Protein AF-A0A484YZH3-F1 (afdb_monomer)

Organism: NCBI:txid69218

Secondary structure (DSSP, 8-state):
-HHHHHTTTSS-GGG-----S---HHHHHHHHHTSSEEEESSHHHHHHHHHTT--EEEEESSTHHHHHHHHTT-GGGEEEHHHHTTTGGGGTSTT--S-EE---

Solvent-accessible surface area (backbone atoms only — not comparable to full-atom values): 6247 Å² total; per-residue (Å²): 110,76,72,73,60,46,56,83,72,47,96,52,60,89,83,56,80,82,88,83,73,94,66,54,75,68,58,48,23,56,58,38,44,76,24,51,33,37,54,26,72,43,60,66,65,29,54,41,20,47,76,47,73,9,53,37,40,35,42,32,91,58,78,66,49,48,58,49,26,46,74,71,73,43,50,89,38,40,41,54,50,77,49,63,76,72,59,63,57,69,71,77,57,74,86,46,88,53,62,72,57,71,60,132

Foldseek 3Di:
DVLVVCCVVDPDNVLRDDDPDPDDLVRLLVVLLVAQEEEECDLSSQVSSVVSVHHYQHAYPDPPNLVVCVVVVNNVSDDYVVCVVVPNCVPVCVPRDDRYDYDD

Structure (mmCIF, N/CA/C/O backbone):
data_AF-A0A484YZH3-F1
#
_entry.id   AF-A0A484YZH3-F1
#
loop_
_atom_site.group_PDB
_atom_site.id
_atom_site.type_symbol
_atom_site.label_atom_id
_atom_site.label_alt_id
_atom_site.label_comp_id
_atom_site.label_asym_id
_atom_site.label_entity_id
_atom_site.label_seq_id
_atom_site.pdbx_PDB_ins_code
_atom_site.Cartn_x
_atom_site.Cartn_y
_atom_site.Cartn_z
_atom_site.occupancy
_atom_site.B_iso_or_equiv
_atom_site.auth_seq_id
_atom_site.auth_comp_id
_atom_site.auth_asym_id
_atom_site.auth_atom_id
_atom_site.pdbx_PDB_model_num
ATOM 1 N N . MET A 1 1 ? 16.914 -3.473 -0.003 1.00 66.56 1 MET A N 1
ATOM 2 C CA . MET A 1 1 ? 15.702 -2.630 -0.103 1.00 66.56 1 MET A CA 1
ATOM 3 C C . MET A 1 1 ? 14.600 -3.310 0.697 1.00 66.56 1 MET A C 1
ATOM 5 O O . MET A 1 1 ? 14.464 -4.519 0.553 1.00 66.56 1 MET A O 1
ATOM 9 N N . VAL A 1 2 ? 13.879 -2.592 1.569 1.00 80.62 2 VAL A N 1
ATOM 10 C CA . VAL A 1 2 ? 12.912 -3.205 2.510 1.00 80.62 2 VAL A CA 1
ATOM 11 C C . VAL A 1 2 ? 11.849 -4.019 1.775 1.00 80.62 2 VAL A C 1
ATOM 13 O O . VAL A 1 2 ? 11.582 -5.140 2.194 1.00 80.62 2 VAL A O 1
ATOM 16 N N . ALA A 1 3 ? 11.334 -3.509 0.647 1.00 84.19 3 ALA A N 1
ATOM 17 C CA . ALA A 1 3 ? 10.372 -4.219 -0.190 1.00 84.19 3 ALA A CA 1
ATOM 18 C C . ALA A 1 3 ? 10.868 -5.635 -0.524 1.00 84.19 3 ALA A C 1
ATOM 20 O O 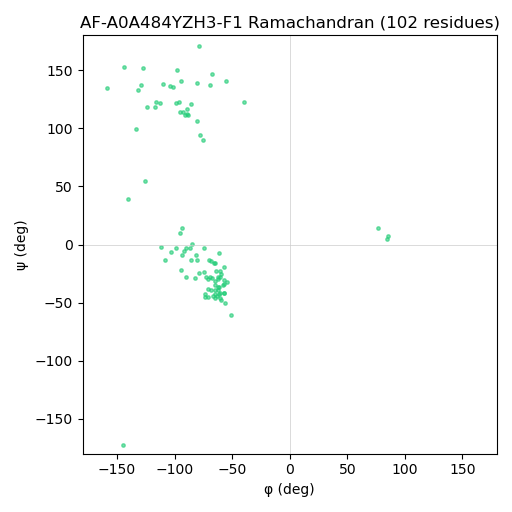. ALA A 1 3 ? 10.270 -6.592 -0.053 1.00 84.19 3 ALA A O 1
ATOM 21 N N . LEU A 1 4 ? 12.011 -5.786 -1.201 1.00 86.44 4 LEU A N 1
ATOM 22 C CA . LEU A 1 4 ? 12.542 -7.094 -1.621 1.00 86.44 4 LEU A CA 1
ATOM 23 C C . LEU A 1 4 ? 12.699 -8.113 -0.477 1.00 86.44 4 LEU A C 1
ATOM 25 O O . LEU A 1 4 ? 12.502 -9.307 -0.695 1.00 86.44 4 LEU A O 1
ATOM 29 N N . ASN A 1 5 ? 13.005 -7.654 0.741 1.00 87.56 5 ASN A N 1
ATOM 30 C CA . ASN A 1 5 ? 13.130 -8.530 1.909 1.00 87.56 5 ASN A CA 1
ATOM 31 C C . ASN A 1 5 ? 11.774 -9.110 2.358 1.00 87.56 5 ASN A C 1
ATOM 33 O O . ASN A 1 5 ? 11.735 -10.221 2.886 1.00 87.56 5 ASN A O 1
ATOM 37 N N . LEU A 1 6 ? 10.659 -8.406 2.115 1.00 86.06 6 LEU A N 1
ATOM 38 C CA . LEU A 1 6 ? 9.311 -8.881 2.456 1.00 86.06 6 LEU A CA 1
ATOM 39 C C . LEU A 1 6 ? 8.915 -10.137 1.677 1.00 86.06 6 LEU A C 1
ATOM 41 O O . LEU A 1 6 ? 8.087 -10.904 2.160 1.00 86.06 6 LEU A O 1
ATOM 45 N N . ARG A 1 7 ? 9.529 -10.403 0.517 1.00 86.56 7 ARG A N 1
ATOM 46 C CA . ARG A 1 7 ? 9.226 -11.595 -0.289 1.00 86.56 7 ARG A CA 1
ATOM 47 C C . ARG A 1 7 ? 9.421 -12.910 0.479 1.00 86.56 7 ARG A C 1
ATOM 49 O O . ARG A 1 7 ? 8.718 -13.873 0.201 1.00 86.56 7 ARG A O 1
ATOM 56 N N . GLY A 1 8 ? 10.351 -12.955 1.436 1.00 86.94 8 GLY A N 1
ATOM 57 C CA . GLY A 1 8 ? 10.573 -14.129 2.293 1.00 86.94 8 GLY A CA 1
ATOM 58 C C . GLY A 1 8 ? 9.603 -14.248 3.475 1.00 86.94 8 GLY A C 1
ATOM 59 O O . GLY A 1 8 ? 9.611 -15.265 4.159 1.00 86.94 8 GLY A O 1
ATOM 60 N N . LEU A 1 9 ? 8.794 -13.216 3.728 1.00 88.88 9 LEU A N 1
ATOM 61 C CA . LEU A 1 9 ? 7.846 -13.138 4.845 1.00 88.88 9 LEU A CA 1
ATOM 62 C C . LEU A 1 9 ? 6.384 -13.262 4.391 1.00 88.88 9 LEU A C 1
ATOM 64 O O . LEU A 1 9 ? 5.498 -13.441 5.223 1.00 88.88 9 LEU A O 1
ATOM 68 N N . VAL A 1 10 ? 6.114 -13.148 3.087 1.00 86.31 10 VAL A N 1
ATOM 69 C CA . VAL A 1 10 ? 4.772 -13.333 2.525 1.00 86.31 10 VAL A CA 1
ATOM 70 C C . VAL A 1 10 ? 4.451 -14.818 2.365 1.00 86.31 10 VAL A C 1
ATOM 72 O O . VAL A 1 10 ? 5.279 -15.599 1.906 1.00 86.31 10 VAL A O 1
ATOM 75 N N . ASN A 1 11 ? 3.217 -15.201 2.697 1.00 91.81 11 ASN A N 1
ATOM 76 C CA . ASN A 1 11 ? 2.755 -16.590 2.579 1.00 91.81 11 ASN A CA 1
ATOM 77 C C . ASN A 1 11 ? 2.719 -17.084 1.122 1.00 91.81 11 ASN A C 1
ATOM 79 O O . ASN A 1 11 ? 2.915 -18.269 0.871 1.00 91.81 11 ASN A O 1
ATOM 83 N N . ASP A 1 12 ? 2.450 -16.183 0.172 1.00 90.31 12 ASP A N 1
ATOM 84 C CA . ASP A 1 12 ? 2.348 -16.495 -1.254 1.00 90.31 12 ASP A CA 1
ATOM 85 C C . ASP A 1 12 ? 3.135 -15.473 -2.095 1.00 90.31 12 ASP A C 1
ATOM 87 O O . ASP A 1 12 ? 2.638 -14.376 -2.375 1.00 90.31 12 ASP A O 1
ATOM 91 N N . PRO A 1 13 ? 4.361 -15.819 -2.528 1.00 87.69 13 PRO A N 1
ATOM 92 C CA . PRO A 1 13 ? 5.188 -14.948 -3.357 1.00 87.69 13 PRO A CA 1
ATOM 93 C C . PRO A 1 13 ? 4.621 -14.652 -4.752 1.00 87.69 13 PRO A C 1
ATOM 95 O O . PRO A 1 13 ? 5.112 -13.727 -5.395 1.00 87.69 13 PRO A O 1
ATOM 98 N N . SER A 1 14 ? 3.640 -15.417 -5.249 1.00 89.31 14 SER A N 1
ATOM 99 C CA . SER A 1 14 ? 3.007 -15.147 -6.552 1.00 89.31 14 SER A CA 1
ATOM 100 C C . SER A 1 14 ? 2.054 -13.949 -6.499 1.00 89.31 14 SER A C 1
ATOM 102 O O . SER A 1 14 ? 1.835 -13.279 -7.506 1.00 89.31 14 SER A O 1
ATOM 104 N N . ARG A 1 15 ? 1.544 -13.636 -5.302 1.00 88.00 15 ARG A N 1
ATOM 105 C CA . ARG A 1 15 ? 0.676 -12.484 -5.019 1.00 88.00 15 ARG A CA 1
ATOM 106 C C . ARG A 1 15 ? 1.451 -11.260 -4.536 1.00 88.00 15 ARG A C 1
ATOM 108 O O . ARG A 1 15 ? 0.865 -10.331 -3.985 1.00 88.00 15 ARG A O 1
ATOM 115 N N . TYR A 1 16 ? 2.766 -11.273 -4.714 1.00 89.50 16 TYR A N 1
ATOM 116 C CA . TYR A 1 16 ? 3.664 -10.219 -4.286 1.00 89.50 16 TYR A CA 1
ATOM 117 C C . TYR A 1 16 ? 4.326 -9.579 -5.503 1.00 89.50 16 TYR A C 1
ATOM 119 O O . TYR A 1 16 ? 4.995 -10.250 -6.290 1.00 89.50 16 TYR A O 1
ATOM 127 N N . HIS A 1 17 ? 4.150 -8.269 -5.643 1.00 90.69 17 HIS A N 1
ATOM 128 C CA . HIS A 1 17 ? 4.713 -7.497 -6.739 1.00 90.69 17 HIS A CA 1
ATOM 129 C C . HIS A 1 17 ? 5.460 -6.281 -6.195 1.00 90.69 17 HIS A C 1
ATOM 131 O O . HIS A 1 17 ? 4.985 -5.615 -5.276 1.00 90.69 17 HIS A O 1
ATOM 137 N N . VAL A 1 18 ? 6.633 -6.007 -6.768 1.00 90.81 18 VAL A N 1
ATOM 138 C CA . VAL A 1 18 ? 7.435 -4.821 -6.454 1.00 90.81 18 VAL A CA 1
ATOM 139 C C . VAL A 1 18 ? 7.538 -3.985 -7.706 1.00 90.81 18 VAL A C 1
ATOM 141 O O . VAL A 1 18 ? 8.098 -4.438 -8.702 1.00 90.81 18 VAL A O 1
ATOM 144 N N . VAL A 1 19 ? 7.019 -2.769 -7.619 1.00 89.38 19 VAL A N 1
ATOM 145 C CA . VAL A 1 19 ? 7.189 -1.748 -8.645 1.00 89.38 19 VAL A CA 1
ATOM 146 C C . VAL A 1 19 ? 8.502 -1.029 -8.354 1.00 89.38 19 VAL A C 1
ATOM 148 O O . VAL A 1 19 ? 8.693 -0.518 -7.251 1.00 89.38 19 VAL A O 1
ATOM 151 N N . MET A 1 20 ? 9.425 -1.061 -9.312 1.00 86.81 20 MET A N 1
ATOM 152 C CA . MET A 1 20 ? 10.763 -0.459 -9.194 1.00 86.81 20 MET A CA 1
ATOM 153 C C . MET A 1 20 ? 10.934 0.753 -10.116 1.00 86.81 20 MET A C 1
ATOM 155 O O . MET A 1 20 ? 12.001 1.363 -10.128 1.00 86.81 20 MET A O 1
ATOM 159 N N . ASP A 1 21 ? 9.907 1.063 -10.904 1.00 89.44 21 ASP A N 1
ATOM 160 C CA . ASP A 1 21 ? 9.897 2.154 -11.865 1.00 89.44 21 ASP A CA 1
ATOM 161 C C . ASP A 1 21 ? 9.947 3.518 -11.164 1.00 89.44 21 ASP A C 1
ATOM 163 O O . ASP A 1 21 ? 9.381 3.716 -10.085 1.00 89.44 21 ASP A O 1
ATOM 167 N N . GLU A 1 22 ? 10.604 4.486 -11.801 1.00 88.50 22 GLU A N 1
ATOM 168 C CA . GLU A 1 22 ? 10.519 5.886 -11.391 1.00 88.50 22 GLU A CA 1
ATOM 169 C C . GLU A 1 22 ? 9.192 6.466 -11.887 1.00 88.50 22 GLU A C 1
ATOM 171 O O . GLU A 1 22 ? 9.070 6.894 -13.032 1.00 88.50 22 GLU A O 1
ATOM 176 N N . LEU A 1 23 ? 8.184 6.436 -11.016 1.00 89.31 23 LEU A N 1
ATOM 177 C CA . LEU A 1 23 ? 6.848 6.951 -11.301 1.00 89.31 23 LEU A CA 1
ATOM 178 C C . LEU A 1 23 ? 6.697 8.391 -10.818 1.00 89.31 23 LEU A C 1
ATOM 180 O O . LEU A 1 23 ? 7.123 8.737 -9.713 1.00 89.31 23 LEU A O 1
ATOM 184 N N . ASN A 1 24 ? 6.015 9.214 -11.610 1.00 90.38 24 ASN A N 1
ATOM 185 C CA . ASN A 1 24 ? 5.523 10.501 -11.125 1.00 90.38 24 ASN A CA 1
ATOM 186 C C . ASN A 1 24 ? 4.235 10.339 -10.290 1.00 90.38 24 ASN A C 1
ATOM 188 O O . ASN A 1 24 ? 3.616 9.272 -10.255 1.00 90.38 24 ASN A O 1
ATOM 192 N N . ASP A 1 25 ? 3.796 11.421 -9.643 1.00 88.50 25 ASP A N 1
ATOM 193 C CA . ASP A 1 25 ? 2.635 11.408 -8.739 1.00 88.50 25 ASP A CA 1
ATOM 194 C C . ASP A 1 25 ? 1.338 10.916 -9.410 1.00 88.50 25 ASP A C 1
ATOM 196 O O . ASP A 1 25 ? 0.523 10.247 -8.773 1.00 88.50 25 ASP A O 1
ATOM 200 N N . LEU A 1 26 ? 1.142 11.209 -10.702 1.00 90.88 26 LEU A N 1
ATOM 201 C CA . LEU A 1 26 ? -0.039 10.779 -11.455 1.00 90.88 26 LEU A CA 1
ATOM 202 C C . LEU A 1 26 ? 0.008 9.280 -11.776 1.00 90.88 26 LEU A C 1
ATOM 204 O O . LEU A 1 26 ? -1.009 8.594 -11.681 1.00 90.88 26 LEU A O 1
ATOM 208 N N . GLU A 1 27 ? 1.168 8.769 -12.179 1.00 93.31 27 GLU A N 1
ATOM 209 C CA . GLU A 1 27 ? 1.362 7.345 -12.470 1.00 93.31 27 GLU A CA 1
ATOM 210 C C . GLU A 1 27 ? 1.233 6.503 -11.204 1.00 93.31 27 GLU A C 1
ATOM 212 O O . GLU A 1 27 ? 0.509 5.505 -11.191 1.00 93.31 27 GLU A O 1
ATOM 217 N N . MET A 1 28 ? 1.854 6.960 -10.117 1.00 90.69 28 MET A N 1
ATOM 218 C CA . MET A 1 28 ? 1.730 6.335 -8.808 1.00 90.69 28 MET A CA 1
ATOM 219 C C . MET A 1 28 ? 0.273 6.348 -8.331 1.00 90.69 28 MET A C 1
ATOM 221 O O . MET A 1 28 ? -0.249 5.310 -7.926 1.00 90.69 28 MET A O 1
ATOM 225 N N . GLY A 1 29 ? -0.421 7.484 -8.457 1.00 91.12 29 GLY A N 1
ATOM 226 C CA . GLY A 1 29 ? -1.839 7.599 -8.119 1.00 91.12 29 GLY A CA 1
ATOM 227 C C . GLY A 1 29 ? -2.731 6.617 -8.884 1.00 91.12 29 GLY A C 1
ATOM 228 O O . GLY A 1 29 ? -3.592 5.979 -8.283 1.00 91.12 29 GLY A O 1
ATOM 229 N N . LYS A 1 30 ? -2.487 6.406 -10.186 1.00 92.69 30 LYS A N 1
ATOM 230 C CA . LYS A 1 30 ? -3.227 5.413 -10.987 1.00 92.69 30 LYS A CA 1
ATOM 231 C C . LYS A 1 30 ? -3.043 3.986 -10.473 1.00 92.69 30 LYS A C 1
ATOM 233 O O . LYS A 1 30 ? -4.021 3.247 -10.396 1.00 92.69 30 LYS A O 1
ATOM 238 N N . ILE A 1 31 ? -1.824 3.596 -10.105 1.00 91.88 31 ILE A N 1
ATOM 239 C CA . ILE A 1 31 ? -1.568 2.258 -9.550 1.00 91.88 31 ILE A CA 1
ATOM 240 C C . ILE A 1 31 ? -2.274 2.098 -8.202 1.00 91.88 31 ILE A C 1
ATOM 242 O O . ILE A 1 31 ? -2.960 1.101 -7.976 1.00 91.88 31 ILE A O 1
ATOM 246 N N . LEU A 1 32 ? -2.159 3.100 -7.329 1.00 91.56 32 LEU A N 1
ATOM 247 C CA . LEU A 1 32 ? -2.800 3.086 -6.016 1.00 91.56 32 LEU A CA 1
ATOM 248 C C . LEU A 1 32 ? -4.332 3.043 -6.136 1.00 91.56 32 LEU A C 1
ATOM 250 O O . LEU A 1 32 ? -4.964 2.309 -5.383 1.00 91.56 32 LEU A O 1
ATOM 254 N N . SER A 1 33 ? -4.920 3.725 -7.128 1.00 91.88 33 SER A N 1
ATOM 255 C CA . SER A 1 33 ? -6.369 3.709 -7.413 1.00 91.88 33 SER A CA 1
ATOM 256 C C . SER A 1 33 ? -6.933 2.323 -7.748 1.00 91.88 33 SER A C 1
ATOM 258 O O . SER A 1 33 ? -8.126 2.083 -7.592 1.00 91.88 33 SER A O 1
ATOM 260 N N . ALA A 1 34 ? -6.080 1.400 -8.204 1.00 91.25 34 ALA A N 1
ATOM 261 C CA . ALA A 1 34 ? -6.468 0.026 -8.514 1.00 91.25 34 ALA A CA 1
ATOM 262 C C . ALA A 1 34 ? -6.403 -0.915 -7.296 1.00 91.25 34 ALA A C 1
ATOM 264 O O . ALA A 1 34 ? -6.715 -2.099 -7.425 1.00 91.25 34 ALA A O 1
ATOM 265 N N . CYS A 1 35 ? -5.962 -0.419 -6.138 1.00 89.38 35 CYS A N 1
ATOM 266 C CA . CYS A 1 35 ? -5.859 -1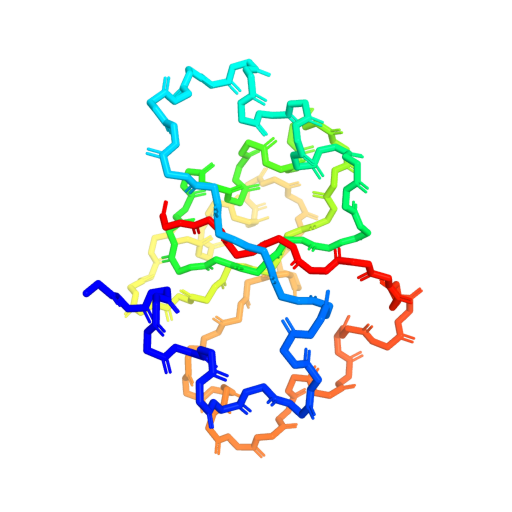.188 -4.902 1.00 89.38 35 CY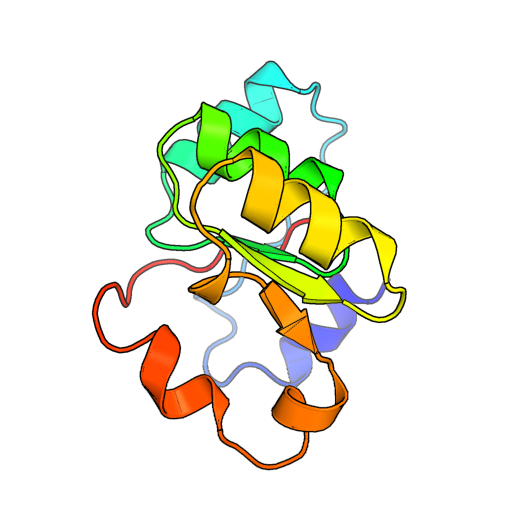S A CA 1
ATOM 267 C C . CYS A 1 35 ? -7.078 -0.948 -4.010 1.00 89.38 35 CYS A C 1
ATOM 269 O O . CYS A 1 35 ? -7.635 0.146 -3.987 1.00 89.38 35 CYS A O 1
ATOM 271 N N . ASP A 1 36 ? -7.444 -1.944 -3.206 1.00 89.44 36 ASP A N 1
ATOM 272 C CA . ASP A 1 36 ? -8.528 -1.801 -2.227 1.00 89.44 36 ASP A CA 1
ATOM 273 C C . ASP A 1 36 ? -8.084 -1.043 -0.964 1.00 89.44 36 ASP A C 1
ATOM 275 O O . ASP A 1 36 ? -8.901 -0.472 -0.239 1.00 89.44 36 ASP A O 1
ATOM 279 N N . LEU A 1 37 ? -6.777 -1.063 -0.683 1.00 88.81 37 LEU A N 1
ATOM 280 C CA . LEU A 1 37 ? -6.163 -0.451 0.488 1.00 88.81 37 LEU A CA 1
ATOM 281 C C . LEU A 1 37 ? -4.674 -0.196 0.245 1.00 88.81 37 LEU A C 1
ATOM 283 O O . LEU A 1 37 ? -3.935 -1.098 -0.159 1.00 88.81 37 LEU A O 1
ATOM 287 N N . THR A 1 38 ? -4.210 0.992 0.617 1.00 89.75 38 THR A N 1
ATOM 288 C CA . THR A 1 38 ? -2.779 1.298 0.700 1.00 89.75 38 THR A CA 1
ATOM 289 C C . THR A 1 38 ? -2.310 1.238 2.147 1.00 89.75 38 THR A C 1
ATOM 291 O O . THR A 1 38 ? -2.943 1.796 3.040 1.00 89.75 38 THR A O 1
ATOM 294 N N . VAL A 1 39 ? -1.163 0.607 2.396 1.00 88.00 39 VAL A N 1
ATOM 295 C CA . VAL A 1 39 ? -0.497 0.641 3.704 1.00 88.00 39 VAL A CA 1
ATOM 296 C C . VAL A 1 39 ? 0.917 1.164 3.504 1.00 88.00 39 VAL A C 1
ATOM 298 O O . VAL A 1 39 ? 1.715 0.551 2.794 1.00 88.00 39 VAL A O 1
ATOM 301 N N . GLY A 1 40 ? 1.230 2.301 4.120 1.00 83.94 40 GLY A N 1
ATOM 302 C CA . GLY A 1 40 ? 2.516 2.970 3.934 1.00 83.94 40 GLY A CA 1
ATOM 303 C C . GLY A 1 40 ? 3.017 3.632 5.209 1.00 83.94 40 GLY A C 1
ATOM 304 O O . GLY A 1 40 ? 2.236 4.036 6.064 1.00 83.94 40 GLY A O 1
ATOM 305 N N . THR A 1 41 ? 4.335 3.761 5.339 1.00 81.12 41 THR A N 1
ATOM 306 C CA . THR A 1 41 ? 4.990 4.483 6.447 1.00 81.12 41 THR A CA 1
ATOM 307 C C . THR A 1 41 ? 5.287 5.944 6.104 1.00 81.12 41 THR A C 1
ATOM 309 O O . THR A 1 41 ? 5.679 6.725 6.972 1.00 81.12 41 THR A O 1
ATOM 312 N N . ARG A 1 42 ? 5.106 6.335 4.835 1.00 78.94 42 ARG A N 1
ATOM 313 C CA . ARG A 1 42 ? 5.281 7.708 4.358 1.00 78.94 42 ARG A CA 1
ATOM 314 C C . ARG A 1 42 ? 3.943 8.386 4.137 1.00 78.94 42 ARG A C 1
ATOM 316 O O . ARG A 1 42 ? 3.034 7.845 3.514 1.00 78.94 42 ARG A O 1
ATOM 323 N N . LEU A 1 43 ? 3.880 9.632 4.591 1.00 75.62 43 LEU A N 1
ATOM 324 C CA . LEU A 1 43 ? 2.694 10.470 4.501 1.00 75.62 43 LEU A CA 1
ATOM 325 C C . LEU A 1 43 ? 2.244 10.723 3.052 1.00 75.62 43 LEU A C 1
ATOM 327 O O . LEU A 1 43 ? 1.053 10.668 2.767 1.00 75.62 43 LEU A O 1
ATOM 331 N N . HIS A 1 44 ? 3.177 10.981 2.132 1.00 82.38 44 HIS A N 1
ATOM 332 C CA . HIS A 1 44 ? 2.830 11.318 0.746 1.00 82.38 44 HIS A CA 1
ATOM 333 C C . HIS A 1 44 ? 2.097 10.177 0.033 1.00 82.38 44 HIS A C 1
ATOM 335 O O . HIS A 1 44 ? 1.114 10.430 -0.655 1.00 82.38 44 HIS A O 1
ATOM 341 N N . SER A 1 45 ? 2.495 8.925 0.265 1.00 81.88 45 SER A N 1
ATOM 342 C CA . SER A 1 45 ? 1.847 7.750 -0.328 1.00 81.88 45 SER A CA 1
ATOM 343 C C . SER A 1 45 ? 0.400 7.590 0.158 1.00 81.88 45 SER A C 1
ATOM 345 O O . SER A 1 45 ? -0.481 7.202 -0.614 1.00 81.88 45 SER A O 1
ATOM 347 N N . ALA A 1 46 ? 0.131 7.953 1.419 1.00 85.50 46 ALA A N 1
ATOM 348 C CA . ALA A 1 46 ? -1.220 7.967 1.973 1.00 85.50 46 ALA A CA 1
ATOM 349 C C . ALA A 1 46 ? -2.073 9.107 1.392 1.00 85.50 46 ALA A C 1
ATOM 351 O O . ALA A 1 46 ? -3.204 8.863 0.980 1.00 85.50 46 ALA A O 1
ATOM 352 N N . ILE A 1 47 ? -1.525 10.326 1.296 1.00 86.75 47 ILE A N 1
ATOM 353 C CA . ILE A 1 47 ? -2.219 11.476 0.686 1.00 86.75 47 ILE A CA 1
ATOM 354 C C . ILE A 1 47 ? -2.575 11.180 -0.775 1.00 86.75 47 ILE A C 1
ATOM 356 O O . ILE A 1 47 ? -3.715 11.387 -1.183 1.00 86.75 47 ILE A O 1
ATOM 360 N N . ILE A 1 48 ? -1.619 10.671 -1.557 1.00 90.06 48 ILE A N 1
ATOM 361 C CA . ILE A 1 48 ? -1.830 10.358 -2.975 1.00 90.06 48 ILE A CA 1
ATOM 362 C C . ILE A 1 48 ? -2.882 9.258 -3.126 1.00 90.06 48 ILE A C 1
ATOM 364 O O . ILE A 1 48 ? -3.798 9.423 -3.922 1.00 90.06 48 ILE A O 1
ATOM 368 N N . SER A 1 49 ? -2.831 8.191 -2.322 1.00 89.50 49 SER A N 1
ATOM 369 C CA . SER A 1 49 ? -3.875 7.153 -2.345 1.00 89.50 49 SER A CA 1
ATOM 370 C C . SER A 1 49 ? -5.268 7.730 -2.100 1.00 89.50 49 SER A C 1
ATOM 372 O O . SER A 1 49 ? -6.171 7.499 -2.901 1.00 89.50 49 SER A O 1
ATOM 374 N N . MET A 1 50 ? -5.428 8.536 -1.045 1.00 87.12 50 MET A N 1
ATOM 375 C CA . MET A 1 50 ? -6.726 9.119 -0.696 1.00 87.12 50 MET A CA 1
ATOM 376 C C . MET A 1 50 ? -7.235 10.088 -1.768 1.00 87.12 50 MET A C 1
ATOM 378 O O . MET A 1 50 ? -8.417 10.054 -2.102 1.00 87.12 50 MET A O 1
ATOM 382 N N . ASN A 1 51 ? -6.353 10.891 -2.370 1.00 91.25 51 ASN A N 1
ATOM 383 C CA . ASN A 1 51 ? -6.712 11.776 -3.484 1.00 91.25 51 ASN A CA 1
ATOM 384 C C . ASN A 1 51 ? -7.205 11.009 -4.722 1.00 91.25 51 ASN A C 1
ATOM 386 O O . ASN A 1 51 ? -7.994 11.546 -5.496 1.00 91.25 51 ASN A O 1
ATOM 390 N N . PHE A 1 52 ? -6.755 9.766 -4.908 1.00 91.50 52 PHE A N 1
ATOM 391 C CA . PHE A 1 52 ? -7.165 8.886 -6.003 1.00 91.50 52 PHE A CA 1
ATOM 392 C C . PHE A 1 52 ? -8.301 7.920 -5.620 1.00 91.50 52 PHE A C 1
ATOM 394 O O . PHE A 1 52 ? -8.649 7.043 -6.408 1.00 91.50 52 PHE A O 1
ATOM 401 N N . GLY A 1 53 ? -8.916 8.102 -4.446 1.00 87.94 53 GLY A N 1
ATOM 402 C CA . GLY A 1 53 ? -10.075 7.325 -4.001 1.00 87.94 53 GLY A CA 1
ATOM 403 C C . GLY A 1 53 ? -9.740 6.002 -3.309 1.00 87.94 53 GLY A C 1
ATOM 404 O O . GLY A 1 53 ? -10.657 5.251 -2.982 1.00 87.94 53 GLY A O 1
ATOM 405 N N . THR A 1 54 ? -8.462 5.731 -3.041 1.00 91.25 54 THR A N 1
ATOM 406 C CA . THR A 1 54 ? -8.0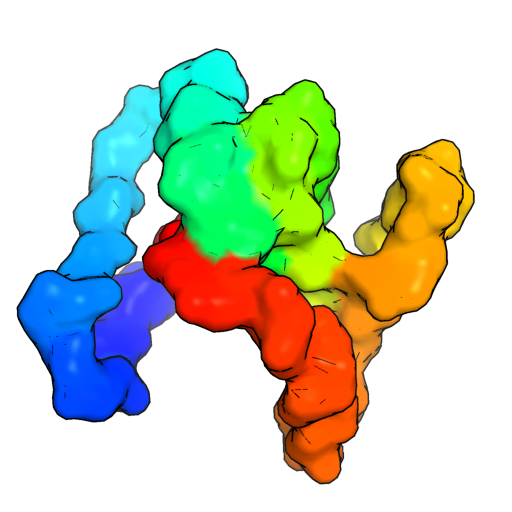22 4.523 -2.336 1.00 91.25 54 THR A CA 1
ATOM 407 C C . THR A 1 54 ? -7.837 4.808 -0.848 1.00 91.25 54 THR A C 1
ATOM 409 O O . THR A 1 54 ? -7.027 5.670 -0.484 1.00 91.25 54 THR A O 1
ATOM 412 N N . PRO A 1 55 ? -8.530 4.079 0.046 1.00 86.88 55 PRO A N 1
ATOM 413 C CA . PRO A 1 55 ? -8.291 4.165 1.482 1.00 86.88 55 PRO A CA 1
ATOM 414 C C . PRO A 1 55 ? -6.823 3.887 1.820 1.00 86.88 55 PRO A C 1
ATOM 416 O O . PRO A 1 55 ? -6.207 2.988 1.247 1.00 86.88 55 PRO A O 1
ATOM 419 N N . ALA A 1 56 ? -6.258 4.620 2.781 1.00 86.69 56 ALA A N 1
ATOM 420 C CA . ALA A 1 56 ? -4.861 4.453 3.170 1.00 86.69 56 ALA A CA 1
ATOM 421 C C . ALA A 1 56 ? -4.681 4.357 4.685 1.00 86.69 56 ALA A C 1
ATOM 423 O O . ALA A 1 56 ? -5.183 5.197 5.425 1.00 86.69 56 ALA A O 1
ATOM 424 N N . ILE A 1 57 ? -3.904 3.373 5.140 1.00 84.75 57 ILE A N 1
ATOM 425 C CA . ILE A 1 57 ? -3.383 3.297 6.507 1.00 84.75 57 ILE A CA 1
ATOM 426 C C . ILE A 1 57 ? -1.977 3.889 6.502 1.00 84.75 57 ILE A C 1
ATOM 428 O O . ILE A 1 57 ? -1.048 3.327 5.911 1.00 84.75 57 ILE A O 1
ATOM 432 N N . ALA A 1 58 ? -1.825 5.018 7.189 1.00 82.31 58 ALA A N 1
ATOM 433 C CA . ALA A 1 58 ? -0.525 5.626 7.430 1.00 82.31 58 ALA A CA 1
ATOM 434 C C . ALA A 1 58 ? 0.053 5.093 8.747 1.00 82.31 58 ALA A C 1
ATOM 436 O O . ALA A 1 58 ? -0.461 5.384 9.830 1.00 82.31 58 ALA A O 1
ATOM 437 N N . ILE A 1 59 ? 1.120 4.302 8.636 1.00 76.25 59 ILE A N 1
ATOM 438 C CA . ILE A 1 59 ? 1.887 3.783 9.767 1.00 76.25 59 ILE A CA 1
ATOM 439 C C . ILE A 1 59 ? 2.839 4.875 10.241 1.00 76.25 59 ILE A C 1
ATOM 441 O O . ILE A 1 59 ? 3.853 5.166 9.601 1.00 76.25 59 ILE A O 1
ATOM 445 N N . ASN A 1 60 ? 2.514 5.477 11.378 1.00 66.56 60 ASN A N 1
ATOM 446 C CA . ASN A 1 60 ? 3.199 6.673 11.839 1.00 66.56 60 ASN A CA 1
ATOM 447 C C . ASN A 1 60 ? 4.269 6.335 12.873 1.00 66.56 60 ASN A C 1
ATOM 449 O O . ASN A 1 60 ? 3.970 5.790 13.934 1.00 66.56 60 ASN A O 1
ATOM 453 N N . TYR A 1 61 ? 5.510 6.716 12.564 1.00 59.78 61 TYR A N 1
ATOM 454 C CA . TYR A 1 61 ? 6.614 6.759 13.527 1.00 59.78 61 TYR A CA 1
ATOM 455 C C . TYR A 1 61 ? 6.788 8.159 14.156 1.00 59.78 61 TYR A C 1
ATOM 457 O O . TYR A 1 61 ? 7.328 8.263 15.251 1.00 59.78 61 TYR A O 1
ATOM 465 N N . GLU A 1 62 ? 6.301 9.228 13.502 1.00 53.41 62 GLU A N 1
ATOM 466 C CA . GLU A 1 62 ? 6.307 10.614 14.007 1.00 53.41 62 GLU A CA 1
ATOM 467 C C . GLU A 1 62 ? 4.903 11.254 13.956 1.00 53.41 62 GLU A C 1
ATOM 469 O O . GLU A 1 62 ? 4.091 10.952 13.080 1.00 53.41 62 GLU A O 1
ATOM 474 N N . HIS A 1 63 ? 4.633 12.206 14.858 1.00 56.69 63 HIS A N 1
ATOM 475 C CA . HIS A 1 6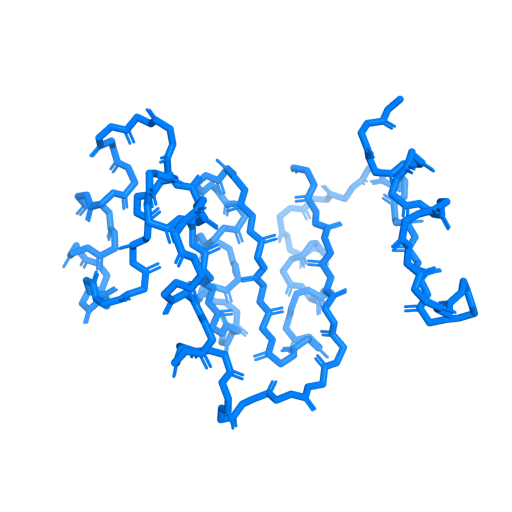3 ? 3.315 12.824 15.101 1.00 56.69 63 HIS A CA 1
ATOM 476 C C . HIS A 1 63 ? 2.681 13.599 13.920 1.00 56.69 63 HIS A C 1
ATOM 478 O O . HIS A 1 63 ? 1.528 14.018 14.016 1.00 56.69 63 HIS A O 1
ATOM 484 N N . LYS A 1 64 ? 3.393 13.812 12.803 1.00 62.31 64 LYS A N 1
ATOM 485 C CA . LYS A 1 64 ? 2.938 14.678 11.692 1.00 62.31 64 LYS A CA 1
ATOM 486 C C . LYS A 1 64 ? 1.775 14.088 10.897 1.00 62.31 64 LYS A C 1
ATOM 488 O O . LYS A 1 64 ? 0.858 14.803 10.508 1.00 62.31 64 LYS A O 1
ATOM 493 N N . SER A 1 65 ? 1.794 12.783 10.674 1.00 60.84 65 SER A N 1
ATOM 494 C CA . SER A 1 65 ? 0.810 12.113 9.827 1.00 60.84 65 SER A CA 1
ATOM 495 C C . SER A 1 65 ? -0.580 12.000 10.470 1.00 60.84 65 SER A C 1
ATOM 497 O O . SER A 1 65 ? -1.579 12.006 9.756 1.00 60.84 65 SER A O 1
ATOM 499 N N . ALA A 1 66 ? -0.666 11.963 11.806 1.00 66.25 66 ALA A N 1
ATOM 500 C CA . ALA A 1 66 ? -1.944 12.010 12.522 1.00 66.25 66 ALA A CA 1
ATOM 501 C C . ALA A 1 66 ? -2.665 13.351 12.300 1.00 66.25 66 ALA A C 1
ATOM 503 O O . ALA A 1 66 ? -3.861 13.373 12.018 1.00 66.25 66 ALA A O 1
ATOM 504 N N . GLY A 1 67 ? -1.918 14.462 12.338 1.00 67.25 67 GLY A N 1
ATOM 505 C CA . GLY A 1 67 ? -2.463 15.795 12.071 1.00 67.25 67 GLY A CA 1
ATOM 506 C C . GLY A 1 67 ? -3.041 15.937 10.659 1.00 67.25 67 GLY A C 1
ATOM 507 O O . GLY A 1 67 ? -4.079 16.567 10.485 1.00 67.25 67 GLY A O 1
ATOM 508 N N . ILE A 1 68 ? -2.423 15.305 9.659 1.00 71.06 68 ILE A N 1
ATOM 509 C CA . ILE A 1 68 ? -2.905 15.343 8.269 1.00 71.06 68 ILE A CA 1
ATOM 510 C C . ILE A 1 68 ? -4.151 14.480 8.073 1.00 71.06 68 ILE A C 1
ATOM 512 O O . ILE A 1 68 ? -5.109 14.944 7.465 1.00 71.06 68 ILE A O 1
ATOM 516 N N . MET A 1 69 ? -4.180 13.256 8.610 1.00 70.69 69 MET A N 1
ATOM 517 C CA . MET A 1 69 ? -5.386 12.412 8.555 1.00 70.69 69 MET A CA 1
ATOM 518 C C . MET A 1 69 ? -6.583 13.102 9.215 1.00 70.69 69 MET A C 1
ATOM 520 O O . MET A 1 69 ? -7.708 13.012 8.729 1.00 70.69 69 MET A O 1
ATOM 524 N N . GLN A 1 70 ? -6.331 13.877 10.272 1.00 74.75 70 GLN A N 1
ATOM 525 C CA . GLN A 1 70 ? -7.347 14.710 10.900 1.00 74.75 70 GLN A CA 1
ATOM 526 C C . GLN A 1 70 ? -7.798 15.882 10.012 1.00 74.75 70 GLN A C 1
ATOM 528 O O . GLN A 1 70 ? -8.991 16.166 9.950 1.00 74.75 70 GLN A O 1
ATOM 533 N N . GLN A 1 71 ? -6.883 16.526 9.281 1.00 71.75 71 GLN A N 1
ATOM 534 C CA . GLN A 1 71 ? -7.225 17.561 8.293 1.00 71.75 71 GLN A CA 1
ATOM 535 C C . GLN A 1 71 ? -7.990 17.010 7.080 1.00 71.75 71 GLN A C 1
ATOM 537 O O . GLN A 1 71 ? -8.803 17.725 6.503 1.00 71.75 71 GLN A O 1
ATOM 542 N N . LEU A 1 72 ? -7.764 15.745 6.721 1.00 71.81 72 LEU A N 1
ATOM 543 C CA . LEU A 1 72 ? -8.478 15.038 5.654 1.00 71.81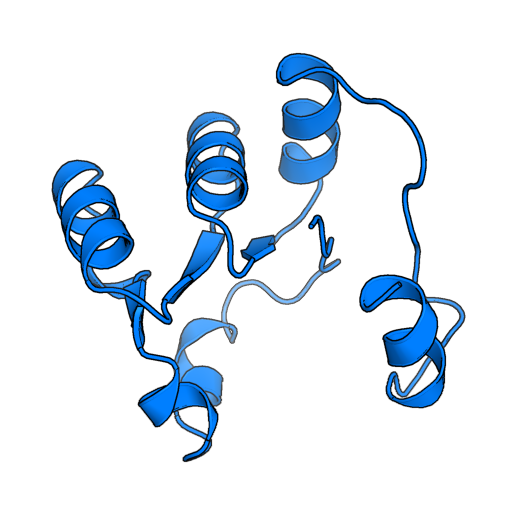 72 LEU A CA 1
ATOM 544 C C . LEU A 1 72 ? -9.805 14.414 6.124 1.00 71.81 72 LEU A C 1
ATOM 546 O O . LEU A 1 72 ? -10.506 13.802 5.325 1.00 71.81 72 LEU A O 1
ATOM 550 N N . GLY A 1 73 ? -10.170 14.581 7.401 1.00 71.56 73 GLY A N 1
ATOM 551 C CA . GLY A 1 73 ? -11.441 14.107 7.954 1.00 71.56 73 GLY A CA 1
ATOM 552 C C . GLY A 1 73 ? -11.508 12.602 8.229 1.00 71.56 73 GLY A C 1
ATOM 553 O O . GLY A 1 73 ? -12.602 12.096 8.456 1.00 71.56 73 GLY A O 1
ATOM 554 N N . MET A 1 74 ? -10.369 11.900 8.235 1.00 72.31 74 MET A N 1
ATOM 555 C CA . MET A 1 74 ? -10.275 10.447 8.455 1.00 72.31 74 MET A CA 1
ATOM 556 C C . MET A 1 74 ? -9.296 10.102 9.597 1.00 72.31 74 MET A C 1
ATOM 558 O O . MET A 1 74 ? -8.325 9.366 9.390 1.00 72.31 74 MET A O 1
ATOM 562 N N . PRO A 1 75 ? -9.470 10.657 10.813 1.00 68.88 75 PRO A N 1
ATOM 563 C CA . PRO A 1 75 ? -8.531 10.462 11.920 1.00 68.88 75 PRO A CA 1
ATOM 564 C C . PRO A 1 75 ? -8.364 8.991 12.341 1.00 68.88 75 PRO A C 1
ATOM 566 O O . PRO A 1 75 ? -7.294 8.611 12.810 1.00 68.88 75 PRO A O 1
ATOM 569 N N . GLU A 1 76 ? -9.378 8.149 12.139 1.00 70.25 76 GLU A N 1
ATOM 570 C CA . GLU A 1 76 ? -9.357 6.708 12.418 1.00 70.25 76 GLU A CA 1
ATOM 571 C C . GLU A 1 76 ? -8.380 5.916 11.536 1.00 70.25 76 GLU A C 1
ATOM 573 O O . GLU A 1 76 ? -8.026 4.784 11.864 1.00 70.25 76 GLU A O 1
ATOM 578 N N . MET A 1 77 ? -7.917 6.510 10.434 1.00 68.00 77 MET A N 1
ATOM 579 C CA . MET A 1 77 ? -6.957 5.893 9.515 1.00 68.00 77 MET A CA 1
ATOM 580 C C . MET A 1 77 ? -5.494 6.189 9.891 1.00 68.00 77 MET A C 1
ATOM 582 O O . MET A 1 77 ? -4.566 5.668 9.262 1.00 68.00 77 MET A O 1
ATOM 586 N N . ALA A 1 78 ? -5.260 7.000 10.930 1.00 69.94 78 ALA A N 1
ATOM 587 C CA . ALA A 1 78 ? -3.937 7.223 11.501 1.00 69.94 78 ALA A CA 1
ATOM 588 C C . ALA A 1 78 ? -3.633 6.181 12.584 1.00 69.94 78 ALA A C 1
ATOM 590 O O . ALA A 1 78 ? -4.206 6.219 13.672 1.00 69.94 78 ALA A O 1
ATOM 591 N N . VAL A 1 79 ? -2.678 5.285 12.318 1.00 68.50 79 VAL A N 1
ATOM 592 C CA . VAL A 1 79 ? -2.298 4.232 13.269 1.00 68.50 79 VAL A CA 1
ATOM 593 C C . VAL A 1 79 ? -0.877 4.467 13.774 1.00 68.50 79 VAL A C 1
ATOM 595 O O . VAL A 1 79 ? 0.079 4.546 12.999 1.00 68.50 79 VAL A O 1
ATOM 598 N N . ASP A 1 80 ? -0.740 4.593 15.095 1.00 70.19 80 ASP A N 1
ATOM 599 C CA . ASP A 1 80 ? 0.565 4.639 15.757 1.00 70.19 80 ASP A CA 1
ATOM 600 C C . ASP A 1 80 ? 1.233 3.269 15.665 1.00 70.19 80 ASP A C 1
ATOM 602 O O . ASP A 1 80 ? 0.598 2.238 15.903 1.00 70.19 80 ASP A O 1
ATOM 606 N N . ILE A 1 81 ? 2.530 3.240 15.364 1.00 67.25 81 ILE A N 1
ATOM 607 C CA . ILE A 1 81 ? 3.237 1.969 15.254 1.00 67.25 81 ILE A CA 1
ATOM 608 C C . ILE A 1 81 ? 3.232 1.127 16.535 1.00 67.25 81 ILE A C 1
ATOM 610 O O . ILE A 1 81 ? 3.291 -0.099 16.471 1.00 67.25 81 ILE A O 1
ATOM 614 N N . ARG A 1 82 ? 3.097 1.729 17.713 1.00 66.88 82 ARG A N 1
ATOM 615 C CA . ARG A 1 82 ? 2.999 0.970 18.967 1.00 66.88 82 ARG A CA 1
ATOM 616 C C . ARG A 1 82 ? 1.761 0.067 18.988 1.00 66.88 82 ARG A C 1
ATOM 618 O O . ARG A 1 82 ? 1.833 -1.022 19.545 1.00 66.88 82 ARG A O 1
ATOM 625 N N . HIS A 1 83 ? 0.695 0.466 18.294 1.00 64.94 83 HIS A N 1
ATOM 626 C CA . HIS A 1 83 ? -0.511 -0.340 18.090 1.00 64.94 83 HIS A CA 1
ATOM 627 C C . HIS A 1 83 ? -0.361 -1.386 16.968 1.00 64.94 83 HIS A C 1
ATOM 629 O O . HIS A 1 83 ? -1.146 -2.321 16.873 1.00 64.94 83 HIS A O 1
ATOM 635 N N . LEU A 1 84 ? 0.677 -1.307 16.127 1.00 61.91 84 LEU A N 1
ATOM 636 C CA . LEU A 1 84 ? 1.016 -2.401 15.203 1.00 61.91 84 LEU A CA 1
ATOM 637 C C . LEU A 1 84 ? 1.598 -3.619 15.909 1.00 61.91 84 LEU A C 1
ATOM 639 O O . LEU A 1 84 ? 1.417 -4.741 15.440 1.00 61.91 84 LEU A O 1
ATOM 643 N N . LEU A 1 85 ? 2.277 -3.407 17.032 1.00 58.06 85 LEU A N 1
ATOM 644 C CA . LEU A 1 85 ? 2.998 -4.459 17.741 1.00 58.06 85 LEU A CA 1
ATOM 645 C C . LEU A 1 85 ? 2.112 -5.250 18.717 1.00 58.06 85 LEU A C 1
ATOM 647 O O . LEU A 1 85 ? 2.521 -6.316 19.166 1.00 58.06 85 LEU A O 1
ATOM 651 N N . ASP A 1 86 ? 0.905 -4.760 19.019 1.00 59.41 86 ASP A N 1
ATOM 652 C CA . ASP A 1 86 ? -0.049 -5.396 19.942 1.00 59.41 86 ASP A CA 1
ATOM 653 C C . ASP A 1 86 ? -1.155 -6.218 19.239 1.00 59.41 86 ASP A C 1
ATOM 655 O O . ASP A 1 86 ? -1.959 -6.875 19.900 1.00 59.41 86 ASP A O 1
ATOM 659 N N . GLY A 1 87 ? -1.189 -6.223 17.899 1.00 56.06 87 GLY A N 1
ATOM 660 C CA . GLY A 1 87 ? -2.166 -6.971 17.097 1.00 56.06 87 GLY A CA 1
ATOM 661 C C . GLY A 1 87 ? -3.510 -6.262 16.856 1.00 56.06 87 GLY A C 1
ATOM 662 O O . GLY A 1 87 ? -4.400 -6.841 16.225 1.00 56.06 87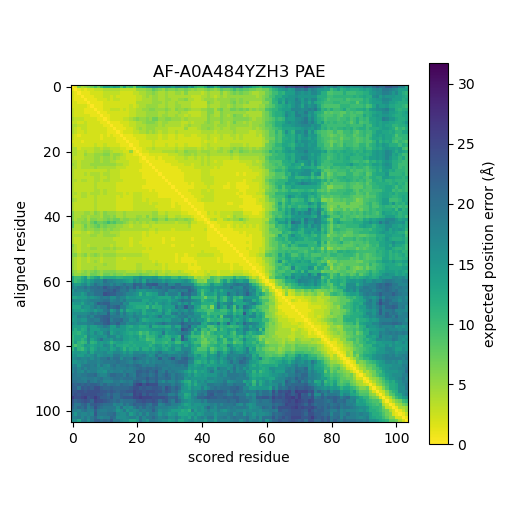 GLY A O 1
ATOM 663 N N . SER A 1 88 ? -3.676 -5.009 17.287 1.00 58.00 88 SER A N 1
ATOM 664 C CA . SER A 1 88 ? -4.941 -4.260 17.174 1.00 58.00 88 SER A CA 1
ATOM 665 C C . SER A 1 88 ? -5.345 -3.848 15.744 1.00 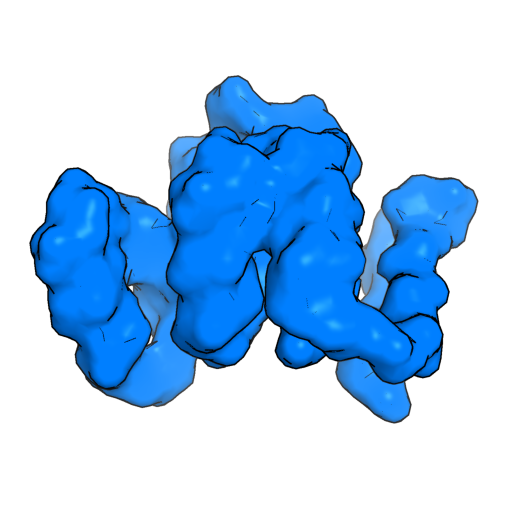58.00 88 SER A C 1
ATOM 667 O O . SER A 1 88 ? -6.517 -3.539 15.499 1.00 58.00 88 SER A O 1
ATOM 669 N N . LEU A 1 89 ? -4.452 -3.926 14.744 1.00 59.31 89 LEU A N 1
ATOM 670 C CA . LEU A 1 89 ? -4.803 -3.599 13.345 1.00 59.31 89 LEU A CA 1
ATOM 671 C C . LEU A 1 89 ? -5.758 -4.584 12.687 1.00 59.31 89 LEU A C 1
ATOM 673 O O . LEU A 1 89 ? -6.363 -4.249 11.666 1.00 59.31 89 LEU A O 1
ATOM 677 N N . ALA A 1 90 ? -5.954 -5.764 13.275 1.00 53.50 90 ALA A N 1
ATOM 678 C CA . ALA A 1 90 ? -6.885 -6.755 12.753 1.00 53.50 90 ALA A CA 1
ATOM 679 C C . ALA A 1 90 ? -8.327 -6.218 12.615 1.00 53.50 90 ALA A C 1
ATOM 681 O O . ALA A 1 90 ? -9.115 -6.795 11.869 1.00 53.50 90 ALA A O 1
ATOM 682 N N . GLY A 1 91 ? -8.686 -5.126 13.304 1.00 50.97 91 GLY A N 1
ATOM 683 C CA . GLY A 1 91 ? -10.004 -4.490 13.205 1.00 50.97 91 GLY A CA 1
ATOM 684 C C . GLY A 1 91 ? -10.196 -3.540 12.015 1.00 50.97 91 GLY A C 1
ATOM 685 O O . GLY A 1 91 ? -11.314 -3.425 11.518 1.00 50.97 91 GLY A O 1
ATOM 686 N N . HIS A 1 92 ? -9.135 -2.892 11.523 1.00 53.91 92 HIS A N 1
ATOM 687 C CA . HIS A 1 92 ? -9.255 -1.764 10.584 1.00 53.91 92 HIS A CA 1
ATOM 688 C C . HIS A 1 92 ? -9.246 -2.198 9.106 1.00 53.91 92 HIS A C 1
ATOM 690 O O . HIS A 1 92 ? -9.887 -1.564 8.274 1.00 53.91 92 HIS A O 1
ATOM 696 N N . GLY A 1 93 ? -8.597 -3.324 8.776 1.00 48.66 93 GLY A N 1
ATOM 697 C CA . GLY A 1 93 ? -8.492 -3.836 7.398 1.00 48.66 93 GLY A CA 1
ATOM 698 C C . GLY A 1 93 ? -9.583 -4.828 6.964 1.00 48.66 93 GLY A C 1
ATOM 699 O O . GLY A 1 93 ? -9.624 -5.236 5.807 1.00 48.66 93 GLY A O 1
ATOM 700 N N . ARG A 1 94 ? -10.483 -5.249 7.866 1.00 47.62 94 ARG A N 1
ATOM 701 C CA . ARG A 1 94 ? -11.406 -6.382 7.627 1.00 47.62 94 ARG A CA 1
ATOM 702 C C . ARG A 1 94 ? -12.581 -6.109 6.679 1.00 47.62 94 ARG A C 1
ATOM 704 O O . ARG A 1 94 ? -13.330 -7.037 6.395 1.00 47.62 94 ARG A O 1
ATOM 711 N N . ARG A 1 95 ? -12.747 -4.882 6.174 1.00 46.38 95 ARG A N 1
ATOM 712 C CA . ARG A 1 95 ? -13.841 -4.528 5.247 1.00 46.38 95 ARG A CA 1
ATOM 713 C C . ARG A 1 95 ? -13.430 -4.393 3.773 1.00 46.38 95 ARG A C 1
ATOM 715 O O . ARG A 1 95 ? -14.320 -4.285 2.941 1.00 46.38 95 ARG A O 1
ATOM 722 N N . HIS A 1 96 ? -12.135 -4.459 3.440 1.00 46.72 96 HIS A N 1
ATOM 723 C CA . HIS A 1 96 ? -11.633 -4.119 2.094 1.00 46.72 96 HIS A CA 1
ATOM 724 C C . HIS A 1 96 ? -10.514 -5.056 1.597 1.00 46.72 96 HIS A C 1
ATOM 726 O O . HIS A 1 96 ? -9.530 -4.615 1.018 1.00 46.72 96 HIS A O 1
ATOM 732 N N . ALA A 1 97 ? -10.612 -6.363 1.864 1.00 37.88 97 ALA A N 1
ATOM 733 C CA . ALA A 1 97 ? -9.542 -7.308 1.536 1.00 37.88 97 ALA A CA 1
ATOM 734 C C . ALA A 1 97 ? -9.474 -7.648 0.031 1.00 37.88 97 ALA A C 1
ATOM 736 O O . ALA A 1 97 ? -10.037 -8.645 -0.419 1.00 37.88 97 ALA A O 1
ATOM 737 N N . GLY A 1 98 ? -8.699 -6.857 -0.706 1.00 49.06 98 GLY A N 1
ATOM 738 C CA . GLY A 1 98 ? -8.068 -7.206 -1.976 1.00 49.06 98 GLY A CA 1
ATOM 739 C C . GLY A 1 98 ? -6.693 -6.524 -2.090 1.00 49.06 98 GLY A C 1
ATOM 740 O O . GLY A 1 98 ? -6.155 -6.065 -1.084 1.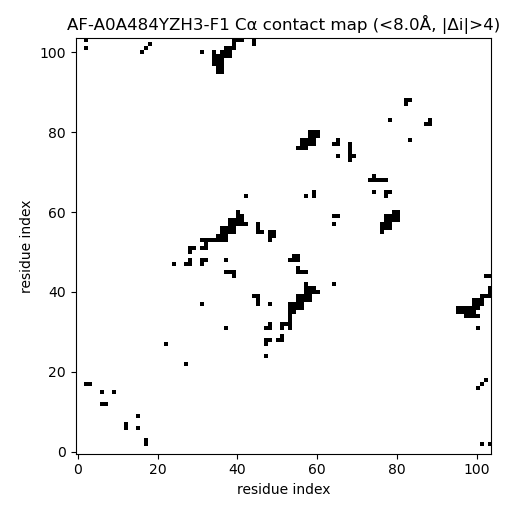00 49.06 98 GLY A O 1
ATOM 741 N N . THR A 1 99 ? -6.053 -6.614 -3.256 1.00 44.44 99 THR A N 1
ATOM 742 C CA . THR A 1 99 ? -4.606 -6.417 -3.498 1.00 44.44 99 THR A CA 1
ATOM 743 C C . THR A 1 99 ? -3.969 -5.260 -2.712 1.00 44.44 99 THR A C 1
ATOM 745 O O . THR A 1 99 ? -4.366 -4.108 -2.847 1.00 44.44 99 THR A O 1
ATOM 748 N N . VAL A 1 100 ? -2.930 -5.574 -1.925 1.00 43.22 100 VAL A N 1
ATOM 749 C CA . VAL A 1 100 ? -2.134 -4.597 -1.164 1.00 43.22 100 VAL A CA 1
ATOM 750 C C . VAL A 1 100 ? -0.937 -4.168 -2.010 1.00 43.22 100 VAL A C 1
ATOM 752 O O . VAL A 1 100 ? -0.039 -4.974 -2.257 1.00 43.22 100 VAL A O 1
ATOM 755 N N . ALA A 1 101 ? -0.893 -2.902 -2.424 1.00 43.34 101 ALA A N 1
ATOM 756 C CA . ALA A 1 101 ? 0.321 -2.301 -2.967 1.00 43.34 101 ALA A CA 1
ATOM 757 C C . ALA A 1 101 ? 1.145 -1.683 -1.828 1.00 43.34 101 ALA A C 1
ATOM 759 O O . ALA A 1 101 ? 0.714 -0.740 -1.164 1.00 43.34 101 ALA A O 1
ATOM 760 N N . CYS A 1 102 ? 2.349 -2.212 -1.602 1.00 38.50 102 CYS A N 1
ATOM 761 C CA . CYS A 1 102 ? 3.357 -1.551 -0.779 1.00 38.50 102 CYS A CA 1
ATOM 762 C C . CYS A 1 102 ? 4.196 -0.640 -1.672 1.00 38.50 102 CYS A C 1
ATOM 764 O O . CYS A 1 102 ? 4.979 -1.131 -2.484 1.00 38.50 102 CYS A O 1
ATOM 766 N N . TYR A 1 103 ? 4.067 0.670 -1.481 1.00 40.38 103 TYR A N 1
ATOM 767 C CA . TYR A 1 103 ? 4.969 1.653 -2.072 1.00 40.38 103 TYR A CA 1
ATOM 768 C C . TYR A 1 103 ? 5.821 2.285 -0.970 1.00 40.38 103 TYR A C 1
ATOM 770 O O . TYR A 1 103 ? 5.310 2.545 0.125 1.00 40.38 103 TYR A O 1
ATOM 778 N N . GLN A 1 104 ? 7.119 2.470 -1.234 1.00 40.31 104 GLN A N 1
ATOM 779 C CA . GLN A 1 104 ? 8.019 3.134 -0.288 1.00 40.31 104 GLN A CA 1
ATOM 780 C C . GLN A 1 104 ? 7.738 4.622 -0.187 1.00 40.31 104 GLN A C 1
ATOM 782 O O . GLN A 1 104 ? 7.440 5.280 -1.202 1.00 40.31 104 GLN A O 1
#

Sequence (104 aa):
MVALNLRGLVNDPSRYHVVMDELNDLEMGKILSACDLTVGTRLHSAIISMNFGTPAIAINYEHKSAGIMQQLGMPEMAVDIRHLLDGSLAGHGRRHAGTVACYQ

Mean predicted aligned error: 10.03 Å

Radius of gyration: 13.54 Å; Cα contacts (8 Å, |Δi|>4): 134; chains: 1; bounding box: 30×34×32 Å

InterPro domains:
  IPR007345 Polysaccharide pyruvyl transferase [PF04230] (13-63)

pLDDT: mean 75.02, std 16.19, range [37.88, 93.31]

Nearest PDB structures (foldseek):
  5alj-assembly1_A-2  TM=5.197E-01  e=3.486E+00  Homo sapiens
  5fp0-assembly1_A-2  TM=4.990E-01  e=5.685E+00  Homo sapiens